Protein AF-A0AAD9RRC4-F1 (afdb_monomer_lite)

Radius of gyration: 33.3 Å; chains: 1; bounding box: 71×71×85 Å

Structure (mmCIF, N/CA/C/O backbone):
data_AF-A0AAD9RRC4-F1
#
_entry.id   AF-A0AAD9RRC4-F1
#
loop_
_atom_site.group_PDB
_atom_site.id
_atom_site.type_symbol
_atom_site.label_atom_id
_atom_site.label_alt_id
_atom_site.label_comp_id
_atom_site.label_asym_id
_atom_site.label_entity_id
_atom_site.label_seq_id
_atom_site.pdbx_PDB_ins_code
_atom_site.Cartn_x
_atom_site.Cartn_y
_atom_site.Cartn_z
_atom_site.occupancy
_atom_site.B_iso_or_equiv
_atom_site.auth_seq_id
_atom_site.auth_comp_id
_atom_site.auth_asym_id
_atom_site.auth_atom_id
_atom_site.pdbx_PDB_model_num
ATOM 1 N N . MET A 1 1 ? -37.197 -16.049 -17.674 1.00 40.62 1 MET A N 1
ATOM 2 C CA . MET A 1 1 ? -35.930 -15.305 -17.482 1.00 40.62 1 MET A CA 1
ATOM 3 C C . MET A 1 1 ? -34.822 -16.300 -17.154 1.00 40.62 1 MET A C 1
ATOM 5 O O . MET A 1 1 ? -34.835 -16.876 -16.074 1.00 40.62 1 MET A O 1
ATOM 9 N N . SER A 1 2 ? -33.940 -16.587 -18.115 1.00 45.25 2 SER A N 1
ATOM 10 C CA . SER A 1 2 ? -32.877 -17.597 -17.987 1.00 45.25 2 SER A CA 1
ATOM 11 C C . SER A 1 2 ? -31.682 -17.021 -17.221 1.00 45.25 2 SER A C 1
ATOM 13 O O . SER A 1 2 ? -31.135 -15.992 -17.615 1.00 45.25 2 SER A O 1
ATOM 15 N N . ARG A 1 3 ? -31.293 -17.648 -16.102 1.00 53.50 3 ARG A N 1
ATOM 16 C CA . ARG A 1 3 ? -30.132 -17.233 -15.299 1.00 53.50 3 ARG A CA 1
ATOM 17 C C . ARG A 1 3 ? -28.873 -17.871 -15.882 1.00 53.50 3 ARG A C 1
ATOM 19 O O . ARG A 1 3 ? -28.631 -19.059 -15.700 1.00 53.50 3 ARG A O 1
ATOM 26 N N . ASN A 1 4 ? -28.069 -17.072 -16.576 1.00 45.31 4 ASN A N 1
ATOM 27 C CA . ASN A 1 4 ? -26.779 -17.486 -17.119 1.00 45.31 4 ASN A CA 1
ATOM 28 C C . ASN A 1 4 ? -25.748 -17.582 -15.978 1.00 45.31 4 ASN A C 1
ATOM 30 O O . ASN A 1 4 ? -25.094 -16.601 -15.627 1.00 45.31 4 ASN A O 1
ATOM 34 N N . ARG A 1 5 ? -25.646 -18.753 -15.341 1.00 56.94 5 ARG A N 1
ATOM 35 C CA . ARG A 1 5 ? -24.684 -19.018 -14.263 1.00 56.94 5 ARG A CA 1
ATOM 36 C C . ARG A 1 5 ? -23.380 -19.527 -14.874 1.00 56.94 5 ARG A C 1
ATOM 38 O O . ARG A 1 5 ? -23.135 -20.728 -14.931 1.00 56.94 5 ARG A O 1
ATOM 45 N N . ARG A 1 6 ? -22.541 -18.612 -15.365 1.00 63.09 6 ARG A N 1
ATOM 46 C CA . ARG A 1 6 ? -21.170 -18.959 -15.762 1.00 63.09 6 ARG A CA 1
ATOM 47 C C . ARG A 1 6 ? -20.341 -19.173 -14.499 1.00 63.09 6 ARG A C 1
ATOM 49 O O . ARG A 1 6 ? -19.955 -18.221 -13.826 1.00 63.09 6 ARG A O 1
ATOM 56 N N . TYR A 1 7 ? -20.104 -20.431 -14.155 1.00 61.88 7 TYR A N 1
ATOM 57 C CA . TYR A 1 7 ? -19.181 -20.803 -13.091 1.00 61.88 7 TYR A CA 1
ATOM 58 C C . TYR A 1 7 ? -17.743 -20.545 -13.561 1.00 61.88 7 TYR A C 1
ATOM 60 O O . TYR A 1 7 ? -17.249 -21.208 -14.473 1.00 61.88 7 TYR A O 1
ATOM 68 N N . ASN A 1 8 ? -17.064 -19.572 -12.952 1.00 56.12 8 ASN A N 1
ATOM 69 C CA . ASN A 1 8 ? -15.640 -19.337 -13.178 1.00 56.12 8 ASN A CA 1
ATOM 70 C C . ASN A 1 8 ? -14.829 -20.437 -12.472 1.00 56.12 8 ASN A C 1
ATOM 72 O O . ASN A 1 8 ? -14.585 -20.348 -11.270 1.00 56.12 8 ASN A O 1
ATOM 76 N N . LYS A 1 9 ? -14.382 -21.457 -13.221 1.00 59.66 9 LYS A N 1
ATOM 77 C CA . LYS A 1 9 ? -13.533 -22.574 -12.738 1.00 59.66 9 LYS A CA 1
ATOM 78 C C . LYS A 1 9 ? -12.262 -22.134 -11.984 1.00 59.66 9 LYS A C 1
ATOM 80 O O . LYS A 1 9 ? -11.691 -22.929 -11.251 1.00 59.66 9 LYS A O 1
ATOM 85 N N . LYS A 1 10 ? -11.818 -20.878 -12.134 1.00 56.72 10 LYS A N 1
ATOM 86 C CA . LYS A 1 10 ? -10.646 -20.327 -11.430 1.00 56.72 10 LYS A CA 1
ATOM 87 C C . LYS A 1 10 ? -10.872 -20.066 -9.935 1.00 56.72 10 LYS A C 1
ATOM 89 O O . LYS A 1 10 ? -9.896 -20.028 -9.198 1.00 56.72 10 LYS A O 1
ATOM 94 N N . LEU A 1 11 ? -12.116 -19.910 -9.473 1.00 54.56 11 LEU A N 1
ATOM 95 C CA . LEU A 1 11 ? -12.390 -19.563 -8.068 1.00 54.56 11 LEU A CA 1
ATOM 96 C C . LEU A 1 11 ? -12.255 -20.752 -7.103 1.00 54.56 11 LEU A C 1
ATOM 98 O O . LEU A 1 11 ? -12.148 -20.550 -5.898 1.00 54.56 11 LEU A O 1
ATOM 102 N N . THR A 1 12 ? -12.209 -21.984 -7.611 1.00 54.22 12 THR A N 1
ATOM 103 C CA . THR A 1 12 ? -12.123 -23.195 -6.779 1.00 54.22 12 THR A CA 1
ATOM 104 C C . THR A 1 12 ? -10.715 -23.445 -6.225 1.00 54.22 12 THR A C 1
ATOM 106 O O . THR A 1 12 ? -10.567 -24.185 -5.264 1.00 54.22 12 THR A O 1
ATOM 109 N N . LYS A 1 13 ? -9.671 -22.806 -6.775 1.00 59.81 13 LYS A N 1
ATOM 110 C CA . LYS A 1 13 ? -8.285 -22.979 -6.296 1.00 59.81 13 LYS A CA 1
ATOM 111 C C . LYS A 1 13 ? -7.951 -22.202 -5.012 1.00 59.81 13 LYS A C 1
ATOM 113 O O . LYS A 1 13 ? -6.891 -22.420 -4.451 1.00 59.81 13 LYS A O 1
ATOM 118 N N . ILE A 1 14 ? -8.823 -21.305 -4.543 1.00 59.38 14 ILE A N 1
ATOM 119 C CA . ILE A 1 14 ? -8.508 -20.364 -3.445 1.00 59.38 14 ILE A CA 1
ATOM 120 C C . ILE A 1 14 ? -8.974 -20.900 -2.072 1.00 59.38 14 ILE A C 1
ATOM 122 O O . ILE A 1 14 ? -8.739 -20.281 -1.043 1.00 59.38 14 ILE A O 1
ATOM 126 N N . THR A 1 15 ? -9.647 -22.053 -2.020 1.00 57.28 15 THR A N 1
ATOM 127 C CA . THR A 1 15 ? -10.320 -22.527 -0.793 1.00 57.28 15 THR A CA 1
ATOM 128 C C . THR A 1 15 ? -9.481 -23.433 0.111 1.00 57.28 15 THR A C 1
ATOM 130 O O . THR A 1 15 ? -9.989 -23.845 1.146 1.00 57.28 15 THR A O 1
ATOM 133 N N . ASN A 1 16 ? -8.217 -23.712 -0.222 1.00 59.62 16 ASN A N 1
ATOM 134 C CA . ASN A 1 16 ? -7.339 -24.568 0.585 1.00 59.62 16 ASN A CA 1
ATOM 135 C C . ASN A 1 16 ? -5.932 -23.961 0.678 1.00 59.62 16 ASN A C 1
ATOM 137 O O . ASN A 1 16 ? -5.051 -24.296 -0.101 1.00 59.62 16 ASN A O 1
ATOM 141 N N . ILE A 1 17 ? -5.738 -23.025 1.611 1.00 63.34 17 ILE A N 1
ATOM 142 C CA . ILE A 1 17 ? -4.431 -22.390 1.882 1.00 63.34 17 ILE A CA 1
ATOM 143 C C . ILE A 1 17 ? -3.829 -22.867 3.215 1.00 63.34 17 ILE A C 1
ATOM 145 O O . ILE A 1 17 ? -2.987 -22.192 3.795 1.00 63.34 17 ILE A O 1
ATOM 149 N N . ASN A 1 18 ? -4.265 -24.026 3.714 1.00 63.09 18 ASN A N 1
ATOM 150 C CA . ASN A 1 18 ? -3.560 -24.743 4.773 1.00 63.09 18 ASN A CA 1
ATOM 151 C C . ASN A 1 18 ? -2.900 -25.979 4.165 1.00 63.09 18 ASN A C 1
ATOM 153 O O . ASN A 1 18 ? -3.376 -27.097 4.349 1.00 63.09 18 ASN A O 1
ATOM 157 N N . GLU A 1 19 ? -1.860 -25.749 3.377 1.00 61.06 19 GLU A N 1
ATOM 158 C CA . GLU A 1 19 ? -0.987 -26.803 2.883 1.00 61.06 19 GLU A CA 1
ATOM 159 C C . GLU A 1 19 ? 0.434 -26.340 3.182 1.00 61.06 19 GLU A C 1
ATOM 161 O O . GLU A 1 19 ? 0.884 -25.304 2.687 1.00 61.06 19 GLU A O 1
ATOM 166 N N . ASP A 1 20 ? 1.066 -27.054 4.109 1.00 60.00 20 ASP A N 1
ATOM 167 C CA . ASP A 1 20 ? 2.450 -26.881 4.514 1.00 60.00 20 ASP A CA 1
ATOM 168 C C . ASP A 1 20 ? 3.357 -26.743 3.286 1.00 60.00 20 ASP A C 1
ATOM 170 O O . ASP A 1 20 ? 3.237 -27.497 2.317 1.00 60.00 20 ASP A O 1
ATOM 174 N N . CYS A 1 21 ? 4.294 -25.793 3.329 1.00 58.12 21 CYS A N 1
ATOM 175 C CA . CYS A 1 21 ? 5.371 -25.698 2.349 1.00 58.12 21 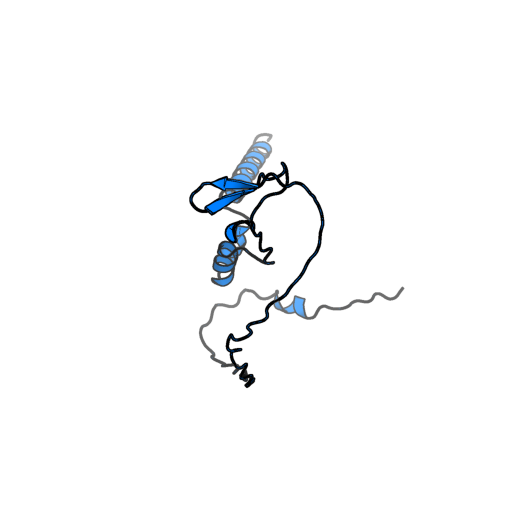CYS A CA 1
ATOM 176 C C . CYS A 1 21 ? 6.252 -26.953 2.449 1.00 58.12 21 CYS A C 1
ATOM 178 O O . CYS A 1 21 ? 7.238 -26.971 3.185 1.00 58.12 21 CYS A O 1
ATOM 180 N N . SER A 1 22 ? 5.882 -28.011 1.731 1.00 62.72 22 SER A N 1
ATOM 181 C CA . SER A 1 22 ? 6.700 -29.206 1.559 1.00 62.72 22 SER A CA 1
ATOM 182 C C . SER A 1 22 ? 7.608 -29.015 0.345 1.00 62.72 22 SER A C 1
ATOM 184 O O . SER A 1 22 ? 7.148 -28.768 -0.770 1.00 62.72 22 SER A O 1
ATOM 186 N N . GLU A 1 23 ? 8.915 -29.067 0.589 1.00 63.38 23 GLU A N 1
ATOM 187 C CA . GLU A 1 23 ? 9.952 -29.016 -0.436 1.00 63.38 23 GLU A CA 1
ATOM 188 C C . GLU A 1 23 ? 9.921 -30.276 -1.319 1.00 63.38 23 GLU A C 1
ATOM 190 O O . GLU A 1 23 ? 9.948 -31.396 -0.813 1.00 63.38 23 GLU A O 1
ATOM 195 N N . GLY A 1 24 ? 9.971 -30.080 -2.642 1.00 46.66 24 GLY A N 1
ATOM 196 C CA . GLY A 1 24 ? 10.501 -31.069 -3.586 1.00 46.66 24 GLY A CA 1
ATOM 197 C C . GLY A 1 24 ? 9.488 -31.811 -4.463 1.00 46.66 24 GLY A C 1
ATOM 198 O O . GLY A 1 24 ? 9.005 -32.878 -4.110 1.00 46.66 24 GLY A O 1
ATOM 199 N N . SER A 1 25 ? 9.302 -31.317 -5.688 1.00 47.00 25 SER A N 1
ATOM 200 C CA . SER A 1 25 ? 9.352 -32.150 -6.899 1.00 47.00 25 SER A CA 1
ATOM 201 C C . SER A 1 25 ? 9.610 -31.230 -8.087 1.00 47.00 25 SER A C 1
ATOM 203 O O . SER A 1 25 ? 8.769 -30.423 -8.475 1.00 47.00 25 SER A O 1
ATOM 205 N N . SER A 1 26 ? 10.837 -31.296 -8.588 1.00 62.28 26 SER A N 1
ATOM 206 C CA . SER A 1 26 ? 11.297 -30.665 -9.815 1.00 62.28 26 SER A CA 1
ATOM 207 C C . SER A 1 26 ? 10.586 -31.297 -11.008 1.00 62.28 26 SER A C 1
ATOM 209 O O . SER A 1 26 ? 10.822 -32.467 -11.311 1.00 62.28 26 SER A O 1
ATOM 211 N N . GLU A 1 27 ? 9.771 -30.521 -11.710 1.00 54.53 27 GLU A N 1
ATOM 212 C CA . GLU A 1 27 ? 9.352 -30.842 -13.071 1.00 54.53 27 GLU A CA 1
ATOM 213 C C . GLU A 1 27 ? 9.686 -29.626 -13.933 1.00 54.53 27 GLU A C 1
ATOM 215 O O . GLU A 1 27 ? 9.000 -28.607 -13.946 1.00 54.53 27 GLU A O 1
ATOM 220 N N . GLU A 1 28 ? 10.862 -29.726 -14.545 1.00 54.56 28 GLU A N 1
ATOM 221 C CA . GLU A 1 28 ? 11.442 -28.802 -15.507 1.00 54.56 28 GLU A CA 1
ATOM 222 C C . GLU A 1 28 ? 10.522 -28.740 -16.741 1.00 54.56 28 GLU A C 1
ATOM 224 O O . GLU A 1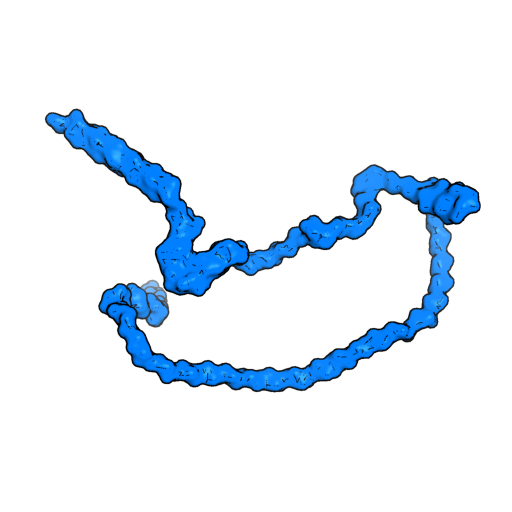 28 ? 10.625 -29.572 -17.644 1.00 54.56 28 GLU A O 1
ATOM 229 N N . GLU A 1 29 ? 9.603 -27.777 -16.809 1.00 51.00 29 GLU A N 1
ATOM 230 C CA . GLU A 1 29 ? 8.932 -27.475 -18.076 1.00 51.00 29 GLU A CA 1
ATOM 231 C C . GLU A 1 29 ? 9.913 -26.702 -18.967 1.00 51.00 29 GLU A C 1
ATOM 233 O O . GLU A 1 29 ? 10.094 -25.487 -18.854 1.00 51.00 29 GLU A O 1
ATOM 238 N N . GLN A 1 30 ? 10.602 -27.455 -19.829 1.00 45.34 30 GLN A N 1
ATOM 239 C CA . GLN A 1 30 ? 11.442 -26.936 -20.901 1.00 45.34 30 GLN A CA 1
ATOM 240 C C . GLN A 1 30 ? 10.607 -26.022 -21.801 1.00 45.34 30 GLN A C 1
ATOM 242 O O . GLN A 1 30 ? 9.683 -26.464 -22.482 1.00 45.34 30 GLN A O 1
ATOM 247 N N . TYR A 1 31 ? 10.946 -24.736 -21.822 1.00 52.50 31 TYR A N 1
ATOM 248 C CA . TYR A 1 31 ? 10.493 -23.835 -22.869 1.00 52.50 31 TYR A CA 1
ATOM 249 C C . TYR A 1 31 ? 11.307 -24.140 -24.133 1.00 52.50 31 TYR A C 1
ATOM 251 O O . TYR A 1 31 ? 12.530 -24.008 -24.137 1.00 52.50 31 TYR A O 1
ATOM 259 N N . GLU A 1 32 ? 10.640 -24.566 -25.208 1.00 49.84 32 GLU A N 1
ATOM 260 C CA . GLU A 1 32 ? 11.254 -24.615 -26.535 1.00 49.84 32 GLU A CA 1
ATOM 261 C C . GLU A 1 32 ? 11.639 -23.190 -26.949 1.00 49.84 32 GLU A C 1
ATOM 263 O O . GLU A 1 32 ? 10.798 -22.308 -27.146 1.00 49.84 32 GLU A O 1
ATOM 268 N N . LEU A 1 33 ? 12.947 -22.966 -27.027 1.00 52.09 33 LEU A N 1
ATOM 269 C CA . LEU A 1 33 ? 13.560 -21.762 -27.552 1.00 52.09 33 LEU A CA 1
ATOM 270 C C . LEU A 1 33 ? 13.355 -21.763 -29.070 1.00 52.09 33 LEU A C 1
ATOM 272 O O . LEU A 1 33 ? 14.075 -22.437 -29.799 1.00 52.09 33 LEU A O 1
ATOM 276 N N . GLY A 1 34 ? 12.343 -21.035 -29.540 1.00 44.31 34 GLY A N 1
ATOM 277 C CA . GLY A 1 34 ? 12.177 -20.765 -30.963 1.00 44.31 34 GLY A CA 1
ATOM 278 C C . GLY A 1 34 ? 13.371 -19.966 -31.479 1.00 44.31 34 GLY A C 1
ATOM 279 O O . GLY A 1 34 ? 13.524 -18.790 -31.143 1.00 44.31 34 GLY A O 1
ATOM 280 N N . GLU A 1 35 ? 14.215 -20.612 -32.278 1.00 51.03 35 GLU A N 1
ATOM 281 C CA . GLU A 1 35 ? 15.271 -19.965 -33.047 1.00 51.03 35 GLU A CA 1
ATOM 282 C C . GLU A 1 35 ? 14.621 -19.005 -34.050 1.00 51.03 35 GLU A C 1
ATOM 284 O O . GLU A 1 35 ? 13.857 -19.408 -34.926 1.00 51.03 35 GLU A O 1
ATOM 289 N N . SER A 1 36 ? 14.899 -17.712 -33.900 1.00 53.94 36 SER A N 1
ATOM 290 C CA . SER A 1 36 ? 14.715 -16.749 -34.982 1.00 53.94 36 SER A CA 1
ATOM 291 C C . SER A 1 36 ? 16.099 -16.283 -35.397 1.00 53.94 36 SER A C 1
ATOM 293 O O . SER A 1 36 ? 16.749 -15.488 -34.721 1.00 53.94 36 SER A O 1
ATOM 295 N N . GLU A 1 37 ? 16.571 -16.862 -36.494 1.00 54.31 37 GLU A N 1
ATOM 296 C CA . GLU A 1 37 ? 17.662 -16.310 -37.278 1.00 54.31 37 GLU A CA 1
ATOM 297 C C . GLU A 1 37 ? 17.124 -15.045 -37.951 1.00 54.31 37 GLU A C 1
ATOM 299 O O . GLU A 1 37 ? 16.406 -15.116 -38.945 1.00 54.31 37 GLU A O 1
ATOM 304 N N . ASP A 1 38 ? 17.426 -13.880 -37.386 1.00 48.50 38 ASP A N 1
ATOM 305 C CA . ASP A 1 38 ? 17.334 -12.630 -38.132 1.00 48.50 38 ASP A CA 1
ATOM 306 C C . ASP A 1 38 ? 18.680 -11.917 -38.037 1.00 48.50 38 ASP A C 1
ATOM 308 O O . ASP A 1 38 ? 18.973 -11.142 -37.123 1.00 48.50 38 ASP A O 1
ATOM 312 N N . SER A 1 39 ? 19.551 -12.278 -38.979 1.00 54.97 39 SER A N 1
ATOM 313 C CA . SER A 1 39 ? 20.751 -11.526 -39.317 1.00 54.97 39 SER A CA 1
ATOM 314 C C . SER A 1 39 ? 20.339 -10.166 -39.878 1.00 54.97 39 SER A C 1
ATOM 316 O O . SER A 1 39 ? 20.314 -9.969 -41.089 1.00 54.97 39 SER A O 1
ATOM 318 N N . SER A 1 40 ? 20.044 -9.201 -39.007 1.00 54.50 40 SER A N 1
ATOM 319 C CA . SER A 1 40 ? 19.928 -7.811 -39.439 1.00 54.50 40 SER A CA 1
ATOM 320 C C . SER A 1 40 ? 21.328 -7.198 -39.517 1.00 54.50 40 SER A C 1
ATOM 322 O O . SER A 1 40 ? 21.910 -6.749 -38.526 1.00 54.50 40 SER A O 1
ATOM 324 N N . GLU A 1 41 ? 21.865 -7.261 -40.725 1.00 51.66 41 GLU A N 1
ATOM 325 C CA . GLU A 1 41 ? 23.043 -6.572 -41.230 1.00 51.66 41 GLU A CA 1
ATOM 326 C C . GLU A 1 41 ? 23.024 -5.083 -40.835 1.00 51.66 41 GLU A C 1
ATOM 328 O O . GLU A 1 41 ? 22.030 -4.372 -40.991 1.00 51.66 41 GLU A O 1
ATOM 333 N N . TYR A 1 42 ? 24.128 -4.616 -40.259 1.00 59.88 42 TYR A N 1
ATOM 334 C CA . TYR A 1 42 ? 24.354 -3.218 -39.894 1.00 59.88 42 TYR A CA 1
ATOM 335 C C . TYR A 1 42 ? 24.403 -2.376 -41.177 1.00 59.88 42 TYR A C 1
ATOM 337 O O . TYR A 1 42 ? 25.251 -2.661 -42.022 1.00 59.88 42 TYR A O 1
ATOM 345 N N . PRO A 1 43 ? 23.581 -1.323 -41.350 1.00 53.50 43 PRO A N 1
ATOM 346 C CA . PRO A 1 43 ? 23.776 -0.432 -42.478 1.00 53.50 43 PRO A CA 1
ATOM 347 C C . PRO A 1 43 ? 24.986 0.464 -42.208 1.00 53.50 43 PRO A C 1
ATOM 349 O O . PRO A 1 43 ? 24.982 1.358 -41.357 1.00 53.50 43 PRO A O 1
ATOM 352 N N . GLU A 1 44 ? 26.034 0.153 -42.959 1.00 46.88 44 GLU A N 1
ATOM 353 C CA . GLU A 1 44 ? 27.209 0.956 -43.240 1.00 46.88 44 GLU A CA 1
ATOM 354 C C . GLU A 1 44 ? 26.810 2.376 -43.667 1.00 46.88 44 GLU A C 1
ATOM 356 O O . GLU A 1 44 ? 25.985 2.598 -44.553 1.00 46.88 44 GLU A O 1
ATOM 361 N N . SER A 1 45 ? 27.388 3.367 -42.997 1.00 48.94 45 SER A N 1
ATOM 362 C CA . SER A 1 45 ? 27.143 4.778 -43.255 1.00 48.94 45 SER A CA 1
ATOM 363 C C . SER A 1 45 ? 27.949 5.254 -44.458 1.00 48.94 45 SER A C 1
ATOM 365 O O . SER A 1 45 ? 29.116 5.601 -44.290 1.00 48.94 45 SER A O 1
ATOM 367 N N . THR A 1 46 ? 27.329 5.353 -45.633 1.00 45.69 46 THR A N 1
ATOM 368 C CA . THR A 1 46 ? 27.792 6.255 -46.698 1.00 45.69 46 THR A CA 1
ATOM 369 C C . THR A 1 46 ? 26.614 6.751 -47.536 1.00 45.69 46 THR A C 1
ATOM 371 O O . THR A 1 46 ? 26.048 6.007 -48.322 1.00 45.69 46 THR A O 1
ATOM 374 N N . GLU A 1 47 ? 26.263 8.031 -47.410 1.00 38.47 47 GLU A N 1
ATOM 375 C CA . GLU A 1 47 ? 25.6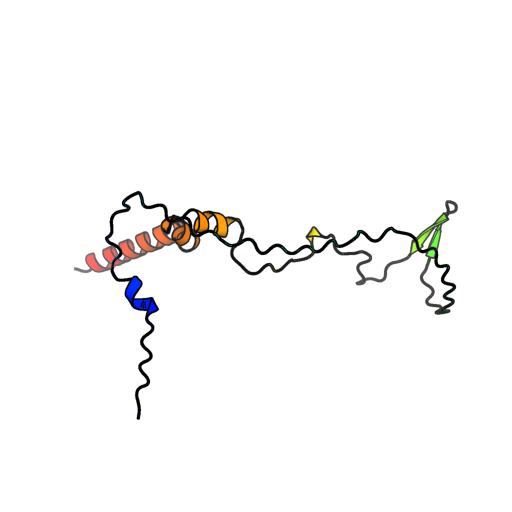28 8.744 -48.521 1.00 38.47 47 GLU A CA 1
ATOM 376 C C . GLU A 1 47 ? 25.969 10.234 -48.442 1.00 38.47 47 GLU A C 1
ATOM 378 O O . GLU A 1 47 ? 25.444 11.004 -47.638 1.00 38.47 47 GLU A O 1
ATOM 383 N N . THR A 1 48 ? 26.931 10.620 -49.272 1.00 52.84 48 THR A N 1
ATOM 384 C CA . THR A 1 48 ? 27.175 11.997 -49.684 1.00 52.84 48 THR A CA 1
ATOM 385 C C . THR A 1 48 ? 26.040 12.415 -50.614 1.00 52.84 48 THR A C 1
ATOM 387 O O . THR A 1 48 ? 25.980 11.949 -51.749 1.00 52.84 48 THR A O 1
ATOM 390 N N . GLY A 1 49 ? 25.156 13.286 -50.137 1.00 39.06 49 GLY A N 1
ATOM 391 C CA . GLY A 1 49 ? 24.097 13.899 -50.934 1.00 39.06 49 GLY A CA 1
ATOM 392 C C . GLY A 1 49 ? 24.094 15.404 -50.714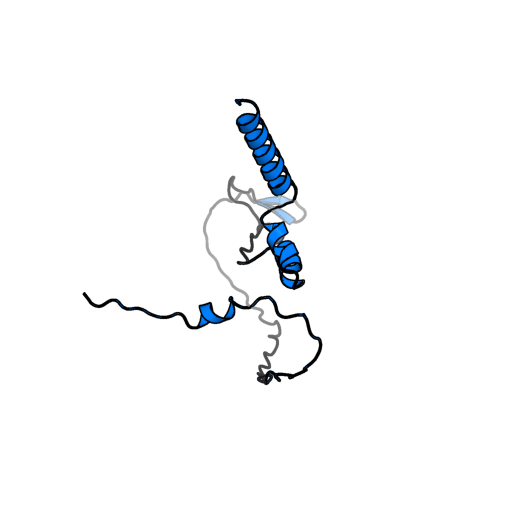 1.00 39.06 49 GLY A C 1
ATOM 393 O O . GLY A 1 49 ? 23.609 15.888 -49.694 1.00 39.06 49 GLY A O 1
ATOM 394 N N . GLU A 1 50 ? 24.676 16.139 -51.656 1.00 50.97 50 GLU A N 1
ATOM 395 C CA . GLU A 1 50 ? 24.508 17.584 -51.775 1.00 50.97 50 GLU A CA 1
ATOM 396 C C . GLU A 1 50 ? 23.026 17.867 -52.050 1.00 50.97 50 GLU A C 1
ATOM 398 O O . GLU A 1 50 ? 22.478 17.405 -53.049 1.00 50.97 50 GLU A O 1
ATOM 403 N N . MET A 1 51 ? 22.357 18.598 -51.156 1.00 44.06 51 MET A N 1
ATOM 404 C CA . MET A 1 51 ? 20.987 19.056 -51.381 1.00 44.06 51 MET A CA 1
ATOM 405 C C . MET A 1 51 ? 20.969 20.582 -51.409 1.00 44.06 51 MET A C 1
ATOM 407 O O . MET A 1 51 ? 20.828 21.252 -50.386 1.00 44.06 51 MET A O 1
ATOM 411 N N . GLU A 1 52 ? 21.136 21.112 -52.620 1.00 53.62 52 GLU A N 1
ATOM 412 C CA . GLU A 1 52 ? 20.698 22.448 -53.017 1.00 53.62 52 GLU A CA 1
ATOM 413 C C . GLU A 1 52 ? 19.190 22.556 -52.747 1.00 53.62 52 GLU A C 1
ATOM 415 O O . GLU A 1 52 ? 18.359 21.961 -53.432 1.00 53.62 52 GLU A O 1
ATOM 420 N N . GLY A 1 53 ? 18.846 23.288 -51.693 1.00 36.56 53 GLY A N 1
ATOM 421 C CA . GLY A 1 53 ? 17.479 23.600 -51.304 1.00 36.56 53 GLY A CA 1
ATOM 422 C C . GLY A 1 53 ? 17.363 25.095 -51.072 1.00 36.56 53 GLY A C 1
ATOM 423 O O . GLY A 1 53 ? 17.341 25.549 -49.931 1.00 36.56 53 GLY A O 1
ATOM 424 N N . SER A 1 54 ? 17.333 25.856 -52.166 1.00 60.50 54 SER A N 1
ATOM 425 C CA . SER A 1 54 ? 16.890 27.247 -52.154 1.00 60.50 54 SER A CA 1
ATOM 426 C C . SER A 1 54 ? 15.423 27.278 -51.732 1.00 60.50 54 SER A C 1
ATOM 428 O O . SER A 1 54 ? 14.549 26.776 -52.437 1.00 60.50 54 SER A O 1
ATOM 430 N N . SER A 1 55 ? 15.162 27.830 -50.552 1.00 48.28 55 SER A N 1
ATOM 431 C CA . SER A 1 55 ? 13.825 28.220 -50.130 1.00 48.28 55 SER A CA 1
ATOM 432 C C . SER A 1 55 ? 13.951 29.586 -49.479 1.00 48.28 55 SER A C 1
ATOM 434 O O . SER A 1 55 ? 14.287 29.720 -48.304 1.00 48.28 55 SER A O 1
ATOM 436 N N . ASP A 1 56 ? 13.756 30.592 -50.320 1.00 44.72 56 ASP A N 1
ATOM 437 C CA . ASP A 1 56 ? 13.703 31.999 -49.973 1.00 44.72 56 ASP A CA 1
ATOM 438 C C . ASP A 1 56 ? 12.447 32.253 -49.130 1.00 44.72 56 ASP A C 1
ATOM 440 O O . ASP A 1 56 ? 11.321 32.307 -49.627 1.00 44.72 56 ASP A O 1
ATOM 444 N N . SER A 1 57 ? 12.628 32.300 -47.814 1.00 55.09 57 SER A N 1
ATOM 445 C CA . SER A 1 57 ? 11.642 32.853 -46.897 1.00 55.09 57 SER A CA 1
ATOM 446 C C . SER A 1 57 ? 12.371 33.849 -46.014 1.00 55.09 57 SER A C 1
ATOM 448 O O . SER A 1 57 ? 13.028 33.468 -45.042 1.00 55.09 57 SER A O 1
ATOM 450 N N . GLU A 1 58 ? 12.275 35.116 -46.401 1.00 49.62 58 GLU A N 1
ATOM 451 C CA . GLU A 1 58 ? 12.757 36.286 -45.675 1.00 49.62 58 GLU A CA 1
ATOM 452 C C . GLU A 1 58 ? 11.984 36.457 -44.349 1.00 49.62 58 GLU A C 1
ATOM 454 O O . GLU A 1 58 ? 11.212 37.392 -44.159 1.00 49.62 58 GLU A O 1
ATOM 459 N N . GLU A 1 59 ? 12.159 35.540 -43.395 1.00 53.78 59 GLU A N 1
ATOM 460 C CA . GLU A 1 59 ? 12.036 35.913 -41.988 1.00 53.78 59 GLU A CA 1
ATOM 461 C C . GLU A 1 59 ? 13.420 36.377 -41.551 1.00 53.78 59 GLU A C 1
ATOM 463 O O . GLU A 1 59 ? 14.328 35.560 -41.380 1.00 53.78 59 GLU A O 1
ATOM 468 N N . GLU A 1 60 ? 13.582 37.695 -41.395 1.00 54.34 60 GLU A N 1
ATOM 469 C CA . GLU A 1 60 ? 14.773 38.328 -40.824 1.00 54.34 60 GLU A CA 1
ATOM 470 C C . GLU A 1 60 ? 14.981 37.861 -39.377 1.00 54.34 60 GLU A C 1
ATOM 472 O O . GLU A 1 60 ? 14.692 38.533 -38.383 1.00 54.34 60 GLU A O 1
ATOM 477 N N . ASN A 1 61 ? 15.487 36.646 -39.245 1.00 60.03 61 ASN A N 1
ATOM 478 C CA . ASN A 1 61 ? 15.996 36.128 -38.006 1.00 60.03 61 ASN A CA 1
ATOM 479 C C . ASN A 1 61 ? 17.299 36.889 -37.760 1.00 60.03 61 ASN A C 1
ATOM 481 O O . ASN A 1 61 ? 18.247 36.750 -38.527 1.00 60.03 61 ASN A O 1
ATOM 485 N N . PHE A 1 62 ? 17.338 37.744 -36.735 1.00 62.88 62 PHE A N 1
ATOM 486 C CA . PHE A 1 62 ? 18.535 38.508 -36.382 1.00 62.88 62 PHE A CA 1
ATOM 487 C C . PHE A 1 62 ? 19.677 37.539 -36.035 1.00 62.88 62 PHE A C 1
ATOM 489 O O . PHE A 1 62 ? 19.797 37.076 -34.895 1.00 62.88 62 PHE A O 1
ATOM 496 N N . VAL A 1 63 ? 20.496 37.209 -37.037 1.00 71.50 63 VAL A N 1
ATOM 497 C CA . VAL A 1 63 ? 21.701 36.397 -36.895 1.00 71.50 63 VAL A CA 1
ATOM 498 C C . VAL A 1 63 ? 22.867 37.339 -36.644 1.00 71.50 63 VAL A C 1
ATOM 500 O O . VAL A 1 63 ? 23.370 37.990 -37.555 1.00 71.50 63 VAL A O 1
ATOM 503 N N . ASN A 1 64 ? 23.321 37.402 -35.398 1.00 76.44 64 ASN A N 1
ATOM 504 C CA . ASN A 1 64 ? 24.517 38.157 -35.048 1.00 76.44 64 ASN A CA 1
ATOM 505 C C . ASN A 1 64 ? 25.744 37.263 -35.223 1.00 76.44 64 ASN A C 1
ATOM 507 O O . ASN A 1 64 ? 25.853 36.224 -34.572 1.00 76.44 64 ASN A O 1
ATOM 511 N N . MET A 1 65 ? 26.673 37.666 -36.088 1.00 83.31 65 MET A N 1
ATOM 512 C CA . MET A 1 65 ? 27.906 36.926 -36.356 1.00 83.31 65 MET A CA 1
ATOM 513 C C . MET A 1 65 ? 29.098 37.641 -35.720 1.00 83.31 65 MET A C 1
ATOM 515 O O . MET A 1 65 ? 29.298 38.837 -35.933 1.00 83.31 65 MET A O 1
ATOM 519 N N . ARG A 1 66 ? 29.890 36.924 -34.919 1.00 79.50 66 ARG A N 1
ATOM 520 C CA . ARG A 1 66 ? 31.183 37.427 -34.442 1.00 79.50 66 ARG A CA 1
ATOM 521 C C . ARG A 1 66 ? 32.251 37.304 -35.539 1.00 79.50 66 ARG A C 1
ATOM 523 O O . ARG A 1 66 ? 32.118 36.458 -36.420 1.00 79.50 66 ARG A O 1
ATOM 530 N N . PRO A 1 67 ? 33.349 38.079 -35.458 1.00 78.88 67 PRO A N 1
ATOM 531 C CA . PRO A 1 67 ? 34.477 37.975 -36.391 1.00 78.88 67 PRO A CA 1
ATOM 532 C C . PRO A 1 67 ? 35.145 36.591 -36.446 1.00 78.88 67 PRO A C 1
ATOM 534 O O . PRO A 1 67 ? 35.818 36.276 -37.418 1.00 78.88 67 PRO A O 1
ATOM 537 N N . ASP A 1 68 ? 34.957 35.765 -35.415 1.00 86.62 68 ASP A N 1
ATOM 538 C CA . ASP A 1 68 ? 35.419 34.373 -35.344 1.00 86.62 68 ASP A CA 1
ATOM 539 C C . ASP A 1 68 ? 34.496 33.377 -36.083 1.00 86.62 68 ASP A C 1
ATOM 541 O O . ASP A 1 68 ? 34.741 32.173 -36.060 1.00 86.62 68 ASP A O 1
ATOM 545 N N . GLY A 1 69 ? 33.430 33.866 -36.729 1.00 85.62 69 GLY A N 1
ATOM 546 C CA . GLY A 1 69 ? 32.446 33.059 -37.453 1.00 85.62 69 GLY A CA 1
ATOM 547 C C . GLY A 1 69 ? 31.308 32.515 -36.584 1.00 85.62 69 GLY A C 1
ATOM 548 O O . GLY A 1 69 ? 30.389 31.880 -37.106 1.00 85.62 69 GLY A O 1
ATOM 549 N N . THR A 1 70 ? 31.308 32.774 -35.273 1.00 81.00 70 THR A N 1
ATOM 550 C CA . THR A 1 70 ? 30.240 32.298 -34.383 1.00 81.00 70 THR A CA 1
ATOM 551 C C . THR A 1 70 ? 28.934 33.037 -34.669 1.00 81.00 70 THR A C 1
ATOM 553 O O . THR A 1 70 ? 28.872 34.262 -34.542 1.00 81.00 70 THR A O 1
ATOM 556 N N . ARG A 1 71 ? 27.872 32.295 -35.011 1.00 86.56 71 ARG A N 1
ATOM 557 C CA . ARG A 1 71 ? 26.524 32.829 -35.275 1.00 86.56 71 ARG A CA 1
ATOM 558 C C . ARG A 1 71 ? 25.607 32.658 -34.065 1.00 86.56 71 ARG A C 1
ATOM 560 O O . ARG A 1 71 ? 25.442 31.548 -33.567 1.00 86.56 71 ARG A O 1
ATOM 567 N N . TRP A 1 72 ? 24.961 33.740 -33.647 1.00 79.69 72 TRP A N 1
ATOM 568 C CA . TRP A 1 72 ? 23.936 33.759 -32.607 1.00 79.69 72 TRP A CA 1
ATOM 569 C C . TRP A 1 72 ? 22.589 34.096 -33.220 1.00 79.69 72 TRP A C 1
ATOM 571 O O . TRP A 1 72 ? 22.446 35.121 -33.879 1.00 79.69 72 TRP A O 1
ATOM 581 N N . VAL A 1 73 ? 21.603 33.243 -32.968 1.00 81.88 73 VAL A N 1
ATOM 582 C CA . VAL A 1 73 ? 20.232 33.427 -33.441 1.00 81.88 73 VAL A CA 1
ATOM 583 C C . VAL A 1 73 ? 19.358 33.785 -32.249 1.00 81.88 73 VAL A C 1
ATOM 585 O O . VAL A 1 73 ? 19.376 33.089 -31.230 1.00 81.88 73 VAL A O 1
ATOM 588 N N . LYS A 1 74 ? 18.595 34.875 -32.353 1.00 74.06 74 LYS A N 1
ATOM 589 C CA . LYS A 1 74 ? 17.683 35.282 -31.283 1.00 74.06 74 LYS A CA 1
ATOM 590 C C . LYS A 1 74 ? 16.492 34.324 -31.222 1.00 74.06 74 LYS A C 1
ATOM 592 O O . LYS A 1 74 ? 15.726 34.201 -32.170 1.00 74.06 74 LYS A O 1
ATOM 597 N N . LEU A 1 75 ? 16.318 33.662 -30.084 1.00 71.50 75 LEU A N 1
ATOM 598 C CA . LEU A 1 75 ? 15.183 32.771 -29.865 1.00 71.50 75 LEU A CA 1
ATOM 599 C C . LEU A 1 75 ? 13.917 33.576 -29.560 1.00 71.50 75 LEU A C 1
ATOM 601 O O . LEU A 1 75 ? 13.946 34.512 -28.760 1.00 71.50 75 LEU A O 1
ATOM 605 N N . GLN A 1 76 ? 12.801 33.195 -30.181 1.00 72.31 76 GLN A N 1
ATOM 606 C CA . GLN A 1 76 ? 11.484 33.759 -29.879 1.00 72.31 76 GLN A CA 1
ATOM 607 C C . GLN A 1 76 ? 10.980 33.227 -28.530 1.00 72.31 76 GLN A C 1
ATOM 609 O O . GLN A 1 76 ? 11.079 32.029 -28.249 1.00 72.31 76 GLN A O 1
ATOM 614 N N . ALA A 1 77 ? 10.430 34.109 -27.692 1.00 56.66 77 ALA A N 1
ATOM 615 C CA . ALA A 1 77 ? 9.916 33.742 -26.374 1.00 56.66 77 ALA A CA 1
ATOM 616 C C . ALA A 1 77 ? 8.801 32.685 -26.501 1.00 56.66 77 ALA A C 1
ATOM 618 O O . ALA A 1 77 ? 7.844 32.870 -27.247 1.00 56.66 77 ALA A O 1
ATOM 619 N N . GLY A 1 78 ? 8.944 31.562 -25.790 1.00 66.62 78 GLY A N 1
ATOM 620 C CA . GLY A 1 78 ? 7.995 30.439 -25.822 1.00 66.62 78 GLY A CA 1
ATOM 621 C C . GLY A 1 78 ? 8.350 29.307 -26.794 1.00 66.62 78 GLY A C 1
ATOM 622 O O . GLY A 1 78 ? 7.773 28.228 -26.686 1.00 66.62 78 GLY A O 1
ATOM 623 N N . LYS A 1 79 ? 9.337 29.485 -27.683 1.00 63.09 79 LYS A N 1
ATOM 624 C CA . LYS A 1 79 ? 9.942 28.371 -28.430 1.00 63.09 79 LYS A CA 1
ATOM 625 C C . LYS A 1 79 ? 11.172 27.890 -27.660 1.00 63.09 79 LYS A C 1
ATOM 627 O O . LYS A 1 79 ? 12.195 28.570 -27.631 1.00 63.09 79 LYS A O 1
ATOM 632 N N . SER A 1 80 ? 11.087 26.731 -27.007 1.00 63.56 80 SER A N 1
ATOM 633 C CA . SER A 1 80 ? 12.270 26.097 -26.418 1.00 63.56 80 SER A CA 1
ATOM 634 C C . SER A 1 80 ? 13.221 25.692 -27.546 1.00 63.56 80 SER A C 1
ATOM 636 O O . SER A 1 80 ? 12.914 24.785 -28.319 1.00 63.56 80 SER A O 1
ATOM 638 N N . ALA A 1 81 ? 14.367 26.358 -27.672 1.00 64.81 81 ALA A N 1
ATOM 639 C CA . ALA A 1 81 ? 15.398 25.896 -28.589 1.00 64.81 81 ALA A CA 1
ATOM 640 C C . ALA A 1 81 ? 16.163 24.750 -27.934 1.00 64.81 81 ALA A C 1
ATOM 642 O O . ALA A 1 81 ? 16.931 24.953 -26.996 1.00 64.81 81 ALA A O 1
ATOM 643 N N . GLY A 1 82 ? 15.912 23.540 -28.421 1.00 71.56 82 GLY A N 1
ATOM 644 C CA . GLY A 1 82 ? 16.601 22.328 -27.998 1.00 71.56 82 GLY A CA 1
ATOM 645 C C . GLY A 1 82 ? 15.664 21.129 -27.925 1.00 71.56 82 GLY A C 1
ATOM 646 O O . GLY A 1 82 ? 14.456 21.273 -27.740 1.00 71.56 82 GLY A O 1
ATOM 647 N N . ARG A 1 83 ? 16.230 19.923 -28.048 1.00 72.81 83 ARG A N 1
ATOM 648 C CA . ARG A 1 83 ? 15.529 18.718 -27.591 1.00 72.81 83 ARG A CA 1
ATOM 649 C C . ARG A 1 83 ? 15.405 18.820 -26.069 1.00 72.81 83 ARG A C 1
ATOM 651 O O . ARG A 1 83 ? 16.408 19.165 -25.436 1.00 72.81 83 ARG A O 1
ATOM 658 N N . PRO A 1 84 ? 14.240 18.517 -25.467 1.00 71.38 84 PRO A N 1
ATOM 659 C CA . PRO A 1 84 ? 14.202 18.331 -24.028 1.00 71.38 84 PRO A CA 1
ATOM 660 C C . PRO A 1 84 ? 15.264 17.279 -23.685 1.00 71.38 84 PRO A C 1
ATOM 662 O O . PRO A 1 84 ? 15.405 16.293 -24.423 1.00 71.38 84 PRO A O 1
ATOM 665 N N . PRO A 1 85 ? 16.058 17.492 -22.626 1.00 74.06 85 PRO A N 1
ATOM 666 C CA . PRO A 1 85 ? 16.999 16.488 -22.174 1.00 74.06 85 PRO A CA 1
ATOM 667 C C . PRO A 1 85 ? 16.306 15.126 -22.094 1.00 74.06 85 PRO A C 1
ATOM 669 O O . PRO A 1 85 ? 15.161 15.049 -21.658 1.00 74.06 85 PRO A O 1
ATOM 672 N N . VAL A 1 86 ? 16.976 14.045 -22.504 1.00 67.75 86 VAL A N 1
ATOM 673 C CA . VAL A 1 86 ? 16.373 12.693 -22.540 1.00 67.75 86 VAL A CA 1
ATOM 674 C C . VAL A 1 86 ? 15.750 12.307 -21.189 1.00 67.75 86 VAL A C 1
ATOM 676 O O . VAL A 1 86 ? 14.752 11.595 -21.150 1.00 67.75 86 VAL A O 1
ATOM 679 N N . HIS A 1 87 ? 16.295 12.830 -20.086 1.00 69.62 87 HIS A N 1
ATOM 680 C CA . HIS A 1 87 ? 15.782 12.629 -18.730 1.00 69.62 87 HIS A CA 1
ATOM 681 C C . HIS A 1 87 ? 14.461 13.363 -18.419 1.00 69.62 87 HIS A C 1
ATOM 683 O O . HIS A 1 87 ? 13.839 13.064 -17.407 1.00 69.62 87 HIS A O 1
ATOM 689 N N . MET A 1 88 ? 14.031 14.313 -19.254 1.00 65.56 88 MET A N 1
ATOM 690 C CA . MET A 1 88 ? 12.742 15.013 -19.155 1.00 65.56 88 MET A CA 1
ATOM 691 C C . MET A 1 88 ? 11.646 14.363 -20.010 1.00 65.56 88 MET A C 1
ATOM 693 O O . MET A 1 88 ? 10.494 14.788 -19.960 1.00 65.56 88 MET A O 1
ATOM 697 N N . ILE A 1 89 ? 11.980 13.335 -20.797 1.00 74.12 89 ILE A N 1
ATOM 698 C CA . ILE A 1 89 ? 10.989 12.559 -21.540 1.00 74.12 89 ILE A CA 1
ATOM 699 C C . ILE A 1 89 ? 10.349 11.587 -20.552 1.00 74.12 89 ILE A C 1
ATOM 701 O O . ILE A 1 89 ? 10.948 10.574 -20.184 1.00 74.12 89 ILE A O 1
ATOM 705 N N . PHE A 1 90 ? 9.135 11.908 -20.108 1.00 72.19 90 PHE A N 1
ATOM 706 C CA . PHE A 1 90 ? 8.327 11.006 -19.301 1.00 72.19 90 PHE A CA 1
ATOM 707 C C . PHE A 1 90 ? 8.001 9.763 -20.136 1.00 72.19 90 PHE A C 1
ATOM 709 O O . PHE A 1 90 ? 7.203 9.805 -21.071 1.00 72.19 90 PHE A O 1
ATOM 716 N N . LYS A 1 91 ? 8.693 8.662 -19.846 1.00 71.69 91 LYS A N 1
ATOM 717 C CA . LYS A 1 91 ? 8.393 7.352 -20.416 1.00 71.69 91 LYS A CA 1
ATOM 718 C C . LYS A 1 91 ? 7.330 6.734 -19.522 1.00 71.69 91 LYS A C 1
ATOM 720 O O . LYS A 1 91 ? 7.675 6.135 -18.506 1.00 71.69 91 LYS A O 1
ATOM 725 N N . ASP A 1 92 ? 6.062 6.922 -19.870 1.00 72.50 92 ASP A N 1
ATOM 726 C CA . ASP A 1 92 ? 4.961 6.192 -19.242 1.00 72.50 92 ASP A CA 1
ATOM 727 C C . ASP A 1 92 ? 5.138 4.699 -19.535 1.00 72.50 92 ASP A C 1
ATOM 729 O O . ASP A 1 92 ? 4.729 4.184 -20.575 1.00 72.50 92 ASP A O 1
ATOM 733 N N . ILE A 1 93 ? 5.833 4.005 -18.637 1.00 79.75 93 ILE A N 1
ATOM 734 C CA . ILE A 1 93 ? 5.952 2.555 -18.674 1.00 79.75 93 ILE A CA 1
ATOM 735 C C . ILE A 1 93 ? 4.835 2.029 -17.775 1.00 79.75 93 ILE A C 1
ATOM 737 O O . ILE A 1 93 ? 4.892 2.246 -16.561 1.00 79.75 93 ILE A O 1
ATOM 741 N N . PRO A 1 94 ? 3.815 1.355 -18.330 1.00 85.31 94 PRO A N 1
ATOM 742 C CA . PRO A 1 94 ? 2.745 0.806 -17.518 1.00 85.31 94 PRO A CA 1
ATOM 743 C C . PRO A 1 94 ? 3.304 -0.258 -16.570 1.00 85.31 94 PRO A C 1
ATOM 745 O O . PRO A 1 94 ? 4.106 -1.106 -16.965 1.00 85.31 94 PRO A O 1
ATOM 748 N N . GLY A 1 95 ? 2.848 -0.239 -15.318 1.00 89.31 95 GLY A N 1
ATOM 749 C CA . GLY A 1 95 ? 3.152 -1.276 -14.338 1.00 89.31 95 GLY A CA 1
ATOM 750 C C . GLY A 1 95 ? 3.663 -0.751 -12.996 1.00 89.31 95 GLY A C 1
ATOM 751 O O . GLY A 1 95 ? 3.758 0.458 -12.776 1.00 89.31 95 GLY A O 1
ATOM 752 N N . PRO A 1 96 ? 3.965 -1.671 -12.064 1.00 88.56 96 PRO A N 1
ATOM 753 C CA . PRO A 1 96 ? 4.507 -1.311 -10.766 1.00 88.56 96 PRO A CA 1
ATOM 754 C C . PRO A 1 96 ? 5.897 -0.693 -10.917 1.00 88.56 96 PRO A C 1
ATOM 756 O O . PRO A 1 96 ? 6.700 -1.101 -11.760 1.00 88.56 96 PRO A O 1
ATOM 759 N N . THR A 1 97 ? 6.211 0.252 -10.034 1.00 90.56 97 THR A N 1
ATOM 760 C CA . THR A 1 97 ? 7.564 0.804 -9.928 1.00 90.56 97 THR A CA 1
ATOM 761 C C . THR A 1 97 ? 8.578 -0.307 -9.647 1.00 90.56 97 THR A C 1
ATOM 763 O O . THR A 1 97 ? 8.236 -1.362 -9.107 1.00 90.56 97 THR A O 1
ATOM 766 N N . GLY A 1 98 ? 9.858 -0.071 -9.949 1.00 90.25 98 GLY A N 1
ATOM 767 C CA . GLY A 1 98 ? 10.915 -1.043 -9.645 1.00 90.25 98 GLY A CA 1
ATOM 768 C C . GLY A 1 98 ? 10.946 -1.459 -8.167 1.00 90.25 98 GLY A C 1
ATOM 769 O O . GLY A 1 98 ? 11.221 -2.615 -7.862 1.00 90.25 98 GLY A O 1
ATOM 770 N N . TYR A 1 99 ? 10.598 -0.546 -7.254 1.00 90.19 99 TYR A N 1
ATOM 771 C CA . TYR A 1 99 ? 10.467 -0.837 -5.825 1.00 90.19 99 TYR A CA 1
ATOM 772 C C . TYR A 1 99 ? 9.302 -1.791 -5.527 1.00 90.19 99 TYR A C 1
ATOM 774 O O . TYR A 1 99 ? 9.505 -2.819 -4.881 1.00 90.19 99 TYR A O 1
ATOM 782 N N . ALA A 1 100 ? 8.104 -1.494 -6.040 1.00 90.06 100 ALA A N 1
ATOM 783 C CA . ALA A 1 100 ? 6.940 -2.355 -5.853 1.00 90.06 100 ALA A CA 1
ATOM 784 C C . ALA A 1 100 ? 7.166 -3.738 -6.485 1.00 90.06 100 ALA A C 1
ATOM 786 O O . ALA A 1 100 ? 6.909 -4.762 -5.859 1.00 90.06 100 ALA A O 1
ATOM 787 N N . LYS A 1 101 ? 7.752 -3.779 -7.687 1.00 90.38 101 LYS A N 1
ATOM 788 C CA . LYS A 1 101 ? 8.081 -5.022 -8.388 1.00 90.38 101 LYS A CA 1
ATOM 789 C C . LYS A 1 101 ? 9.011 -5.921 -7.568 1.00 90.38 101 LYS A C 1
ATOM 791 O O . LYS A 1 101 ? 8.717 -7.101 -7.438 1.00 90.38 101 LYS A O 1
ATOM 796 N N . ARG A 1 102 ? 10.088 -5.387 -6.975 1.00 89.56 102 ARG A N 1
ATOM 797 C CA . ARG A 1 102 ? 11.017 -6.171 -6.130 1.00 89.56 102 ARG A CA 1
ATOM 798 C C . ARG A 1 102 ? 10.327 -6.793 -4.914 1.00 89.56 102 ARG A C 1
ATOM 800 O O . ARG A 1 102 ? 10.595 -7.943 -4.596 1.00 89.56 102 ARG A O 1
ATOM 807 N N . ASN A 1 103 ? 9.438 -6.043 -4.264 1.00 87.12 103 ASN A N 1
ATOM 808 C CA . ASN A 1 103 ? 8.721 -6.501 -3.071 1.00 87.12 103 ASN A CA 1
ATOM 809 C C . ASN A 1 103 ? 7.580 -7.480 -3.391 1.00 87.12 103 ASN A C 1
ATOM 811 O O . ASN A 1 103 ? 7.255 -8.313 -2.559 1.00 87.12 103 ASN A O 1
ATOM 815 N N . ILE A 1 104 ? 6.996 -7.419 -4.592 1.00 88.12 104 ILE A N 1
ATOM 816 C CA . ILE A 1 104 ? 6.015 -8.410 -5.067 1.00 88.12 104 ILE A CA 1
ATOM 817 C C . ILE A 1 104 ? 6.723 -9.690 -5.532 1.00 88.12 104 ILE A C 1
ATOM 819 O O . ILE A 1 104 ? 6.279 -10.798 -5.247 1.00 88.12 104 ILE A O 1
ATOM 823 N N . MET A 1 105 ? 7.842 -9.545 -6.247 1.00 85.06 105 MET A N 1
ATOM 824 C CA . MET A 1 105 ? 8.613 -10.669 -6.787 1.00 85.06 105 MET A CA 1
ATOM 825 C C . MET A 1 105 ? 9.405 -11.440 -5.730 1.00 85.06 105 MET A C 1
ATOM 827 O O . MET A 1 105 ? 9.896 -12.520 -6.040 1.00 85.06 105 MET A O 1
ATOM 831 N N . SER A 1 106 ? 9.515 -10.943 -4.493 1.00 81.00 106 SER A N 1
ATOM 832 C CA . SER A 1 106 ? 10.152 -11.689 -3.400 1.00 81.00 106 SER A CA 1
ATOM 833 C C . SER A 1 106 ? 9.383 -12.960 -3.003 1.00 81.00 106 SER A C 1
ATOM 835 O O . SER A 1 106 ? 9.836 -13.685 -2.124 1.00 81.00 106 SER A O 1
ATOM 837 N N . GLY A 1 107 ? 8.212 -13.222 -3.603 1.00 75.38 107 GLY A N 1
ATOM 838 C CA . GLY A 1 107 ? 7.355 -14.369 -3.287 1.00 75.38 107 GLY A CA 1
ATOM 839 C C . GLY A 1 107 ? 6.648 -14.244 -1.935 1.00 75.38 107 GLY A C 1
ATOM 840 O O . GLY A 1 107 ? 5.850 -15.101 -1.566 1.00 75.38 107 GLY A O 1
ATOM 841 N N . CYS A 1 108 ? 6.905 -13.161 -1.201 1.00 79.69 108 CYS A N 1
ATOM 842 C CA . CYS A 1 108 ? 6.359 -12.917 0.118 1.00 79.69 108 CYS A CA 1
ATOM 843 C C . CYS A 1 108 ? 5.113 -12.029 0.002 1.00 79.69 108 CYS A C 1
ATOM 845 O O . CYS A 1 108 ? 5.205 -10.820 -0.214 1.00 79.69 108 CYS A O 1
ATOM 847 N N . VAL A 1 109 ? 3.929 -12.632 0.133 1.00 76.19 109 VAL A N 1
ATOM 848 C CA . VAL A 1 109 ? 2.640 -11.925 0.011 1.00 76.19 109 VAL A CA 1
ATOM 849 C C . VAL A 1 109 ? 2.501 -10.806 1.052 1.00 76.19 109 VAL A C 1
ATOM 851 O O . VAL A 1 109 ? 1.893 -9.775 0.763 1.00 76.19 109 VAL A O 1
ATOM 854 N N . THR A 1 110 ? 3.107 -10.961 2.234 1.00 82.25 110 THR A N 1
ATOM 855 C CA . THR A 1 110 ? 3.116 -9.925 3.278 1.00 82.25 110 THR A CA 1
ATOM 856 C C . THR A 1 110 ? 3.837 -8.663 2.816 1.00 82.25 110 THR A C 1
ATOM 858 O O . THR A 1 110 ? 3.302 -7.576 3.002 1.00 82.25 110 THR A O 1
ATOM 861 N N . ASN A 1 111 ? 4.961 -8.784 2.102 1.00 82.38 111 ASN A N 1
ATOM 862 C CA . ASN A 1 111 ? 5.690 -7.621 1.583 1.00 82.38 111 ASN A CA 1
ATOM 863 C C . ASN A 1 111 ? 4.859 -6.855 0.545 1.00 82.38 111 ASN A C 1
ATOM 865 O O . ASN A 1 111 ? 4.898 -5.630 0.498 1.00 82.38 111 ASN A O 1
ATOM 869 N N . ALA A 1 112 ? 4.081 -7.561 -0.283 1.00 86.75 112 ALA A N 1
ATOM 870 C CA . ALA A 1 112 ? 3.172 -6.923 -1.234 1.00 86.75 112 ALA A CA 1
ATOM 871 C C . ALA A 1 112 ? 2.008 -6.202 -0.531 1.00 86.75 112 ALA A C 1
ATOM 873 O O . ALA A 1 112 ? 1.587 -5.137 -0.979 1.00 86.75 112 ALA A O 1
ATOM 874 N N . PHE A 1 113 ? 1.500 -6.760 0.571 1.00 88.19 113 PHE A N 1
ATOM 875 C CA . PHE A 1 113 ? 0.460 -6.130 1.384 1.00 88.19 113 PHE A CA 1
ATOM 876 C C . PHE A 1 113 ? 0.973 -4.872 2.101 1.00 88.19 113 PHE A C 1
ATOM 878 O O . PHE A 1 113 ? 0.293 -3.847 2.093 1.00 88.19 113 PHE A O 1
ATOM 885 N N . GLU A 1 114 ? 2.194 -4.916 2.635 1.00 91.12 114 GLU A N 1
ATOM 886 C CA . GLU A 1 114 ? 2.850 -3.783 3.303 1.00 91.12 114 GLU A CA 1
ATOM 887 C C . GLU A 1 114 ? 3.100 -2.587 2.367 1.00 91.12 114 GLU A C 1
ATOM 889 O O . GLU A 1 114 ? 3.166 -1.451 2.832 1.00 91.12 114 GLU A O 1
ATOM 894 N N . LEU A 1 115 ? 3.173 -2.804 1.045 1.00 91.81 115 LEU A N 1
ATOM 895 C CA . LEU A 1 115 ? 3.212 -1.711 0.060 1.00 91.81 115 LEU A CA 1
ATOM 896 C C . LEU A 1 115 ? 1.901 -0.915 -0.012 1.00 91.81 115 LEU A C 1
ATOM 898 O O . LEU A 1 115 ? 1.914 0.236 -0.447 1.00 91.81 115 LEU A O 1
ATOM 902 N N . ILE A 1 116 ? 0.771 -1.544 0.325 1.00 93.75 116 ILE A N 1
ATOM 903 C CA . ILE A 1 116 ? -0.569 -0.947 0.241 1.00 93.75 116 ILE A CA 1
ATOM 904 C C . ILE A 1 116 ? -0.973 -0.396 1.607 1.00 93.75 116 ILE A C 1
ATOM 906 O O . ILE A 1 116 ? -1.485 0.719 1.698 1.00 93.75 116 ILE A O 1
ATOM 910 N N . ILE A 1 117 ? -0.754 -1.185 2.660 1.00 94.75 117 ILE A N 1
ATOM 911 C CA . ILE A 1 117 ? -1.091 -0.846 4.040 1.00 94.75 117 ILE A CA 1
ATOM 912 C C . ILE A 1 117 ? 0.198 -0.836 4.850 1.00 94.75 117 ILE A C 1
ATOM 914 O O . ILE A 1 117 ? 0.662 -1.874 5.323 1.00 94.75 117 ILE A O 1
ATOM 918 N N . ASP A 1 118 ? 0.769 0.353 5.006 1.00 93.81 118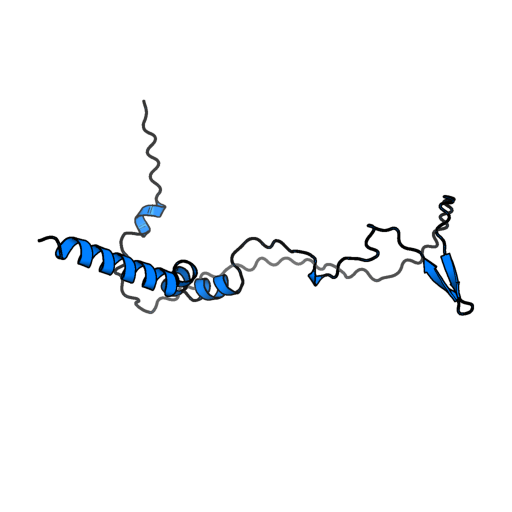 ASP A N 1
ATOM 919 C CA . ASP A 1 118 ? 1.989 0.520 5.778 1.00 93.81 118 ASP A CA 1
ATOM 920 C C . ASP A 1 118 ? 1.736 0.420 7.296 1.00 93.81 118 ASP A C 1
ATOM 922 O O . ASP A 1 118 ? 0.607 0.352 7.805 1.00 93.81 118 ASP A O 1
ATOM 926 N N . SER A 1 119 ? 2.833 0.422 8.049 1.00 95.00 119 SER A N 1
ATOM 927 C CA . SER A 1 119 ? 2.793 0.364 9.508 1.00 95.00 119 SER A CA 1
ATOM 928 C C . SER A 1 119 ? 2.106 1.581 10.134 1.00 95.00 119 SER A C 1
ATOM 930 O O . SER A 1 119 ? 1.526 1.455 11.215 1.00 95.00 119 SER A O 1
ATOM 932 N N . HIS A 1 120 ? 2.123 2.742 9.473 1.00 97.31 120 HIS A N 1
ATOM 933 C CA . HIS A 1 120 ? 1.472 3.955 9.957 1.00 97.31 120 HIS A CA 1
ATOM 934 C C . HIS A 1 120 ? -0.051 3.840 9.867 1.00 97.31 120 HIS A C 1
ATOM 936 O O . HIS A 1 120 ? -0.737 4.126 10.850 1.00 97.31 120 HIS A O 1
ATOM 942 N N . ILE A 1 121 ? -0.577 3.361 8.739 1.00 97.81 121 ILE A N 1
ATOM 943 C CA . ILE A 1 121 ? -2.001 3.081 8.539 1.00 97.81 121 ILE A CA 1
ATOM 944 C C . ILE A 1 121 ? -2.454 2.014 9.537 1.00 97.81 121 ILE A C 1
ATOM 946 O O . ILE A 1 121 ? -3.452 2.207 10.233 1.00 97.81 121 ILE A O 1
ATOM 950 N N . MET A 1 122 ? -1.698 0.920 9.670 1.00 97.12 122 MET A N 1
ATOM 951 C CA . MET A 1 122 ? -2.029 -0.148 10.618 1.00 97.12 122 MET A CA 1
ATOM 952 C C . MET A 1 122 ? -2.058 0.359 12.067 1.00 97.12 122 MET A C 1
ATOM 954 O O . MET A 1 122 ? -2.987 0.065 12.826 1.00 97.12 122 MET A O 1
ATOM 958 N N . LYS A 1 123 ? -1.067 1.171 12.449 1.00 98.00 123 LYS A N 1
ATOM 959 C CA . LYS A 1 123 ? -1.015 1.817 13.763 1.00 98.00 123 LYS A CA 1
ATOM 960 C C . LYS A 1 123 ? -2.225 2.723 13.986 1.00 98.00 123 LYS A C 1
ATOM 962 O O . LYS A 1 123 ? -2.839 2.649 15.047 1.00 98.00 123 LYS A O 1
ATOM 967 N N . HIS A 1 124 ? -2.593 3.525 12.992 1.00 98.44 124 HIS A N 1
ATOM 968 C CA . HIS A 1 124 ? -3.742 4.418 13.087 1.00 98.44 124 HIS A CA 1
ATOM 969 C C . HIS A 1 124 ? -5.056 3.646 13.275 1.00 98.44 124 HIS A C 1
ATOM 971 O O . HIS A 1 124 ? -5.836 3.969 14.171 1.00 98.44 124 HIS A O 1
ATOM 977 N N . ILE A 1 125 ? -5.264 2.569 12.507 1.00 98.31 125 ILE A N 1
ATOM 978 C CA . ILE A 1 125 ? -6.428 1.680 12.658 1.00 98.31 125 ILE A CA 1
ATOM 979 C C . ILE A 1 125 ? -6.510 1.150 14.091 1.00 98.31 125 ILE A C 1
ATOM 981 O O . ILE A 1 125 ? -7.577 1.201 14.710 1.00 98.31 125 ILE A O 1
ATOM 985 N N . LYS A 1 126 ? -5.385 0.680 14.640 1.00 98.38 126 LYS A N 1
ATOM 986 C CA . LYS A 1 126 ? -5.317 0.184 16.017 1.00 98.38 126 LYS A CA 1
ATOM 987 C C . LYS A 1 126 ? -5.697 1.268 17.028 1.00 98.38 126 LYS A C 1
ATOM 989 O O . LYS A 1 126 ? -6.580 1.042 17.851 1.00 98.38 126 LYS A O 1
ATOM 994 N N . GLU A 1 127 ? -5.072 2.441 16.958 1.00 98.44 127 GLU A N 1
ATOM 995 C CA . GLU A 1 127 ? -5.316 3.544 17.897 1.00 98.44 127 GLU A CA 1
ATOM 996 C C . GLU A 1 127 ? -6.781 3.999 17.888 1.00 98.44 127 GLU A C 1
ATOM 998 O O . GLU A 1 127 ? -7.383 4.161 18.954 1.00 98.44 127 GLU A O 1
ATOM 1003 N N . CYS A 1 128 ? -7.376 4.144 16.701 1.00 98.50 128 CYS A N 1
ATOM 1004 C CA . CYS A 1 128 ? -8.788 4.487 16.548 1.00 98.50 128 CYS A CA 1
ATOM 1005 C C . CYS A 1 128 ? -9.710 3.397 17.106 1.00 98.50 128 CYS A C 1
ATOM 1007 O O . CYS A 1 128 ? -10.657 3.708 17.828 1.00 98.50 128 CYS A O 1
ATOM 1009 N N . THR A 1 129 ? -9.414 2.126 16.821 1.00 98.44 129 THR A N 1
ATOM 1010 C CA . THR A 1 129 ? -10.205 0.988 17.316 1.00 98.44 129 THR A CA 1
ATOM 1011 C C . THR A 1 129 ? -10.189 0.933 18.841 1.00 98.44 129 THR A C 1
ATOM 1013 O O . THR A 1 129 ? -11.232 0.797 19.479 1.00 98.44 129 THR A O 1
ATOM 1016 N N . GLU A 1 130 ? -9.016 1.096 19.449 1.00 97.69 130 GLU A N 1
ATOM 1017 C CA . GLU A 1 130 ? -8.889 1.118 20.903 1.00 97.69 130 GLU A CA 1
ATOM 1018 C C . GLU A 1 130 ? -9.572 2.337 21.536 1.00 97.69 130 GLU A C 1
ATOM 1020 O O . GLU A 1 130 ? -10.173 2.226 22.607 1.00 97.69 130 GLU A O 1
ATOM 1025 N N 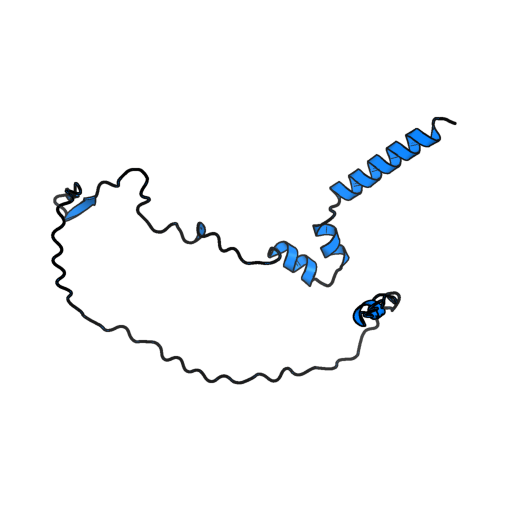. ALA A 1 131 ? -9.465 3.512 20.910 1.00 97.19 131 ALA A N 1
ATOM 1026 C CA . ALA A 1 131 ? -10.127 4.719 21.391 1.00 97.19 131 ALA A CA 1
ATOM 1027 C C . ALA A 1 131 ? -11.650 4.546 21.404 1.00 97.19 131 ALA A C 1
ATOM 1029 O O . ALA A 1 131 ? -12.289 4.881 22.404 1.00 97.19 131 ALA A O 1
ATOM 1030 N N . GLU A 1 132 ? -12.206 3.960 20.347 1.00 97.69 132 GLU A N 1
ATOM 1031 C CA . GLU A 1 132 ? -13.636 3.698 20.243 1.00 97.69 132 GLU A CA 1
ATOM 1032 C C . GLU A 1 132 ? -14.097 2.627 21.239 1.00 97.69 132 GLU A C 1
ATOM 1034 O O . GLU A 1 132 ? -15.078 2.835 21.953 1.00 97.69 132 GLU A O 1
ATOM 1039 N N . ALA A 1 133 ? -13.343 1.536 21.394 1.00 97.06 133 ALA A N 1
ATOM 1040 C CA . ALA A 1 133 ? -13.633 0.517 22.404 1.00 97.06 133 ALA A CA 1
ATOM 1041 C C . ALA A 1 133 ? -13.660 1.111 23.824 1.00 97.06 133 ALA A C 1
ATOM 1043 O O . ALA A 1 133 ? -14.586 0.855 24.594 1.00 97.06 133 ALA A O 1
ATOM 1044 N N . ARG A 1 134 ? -12.689 1.973 24.162 1.00 95.94 134 ARG A N 1
ATOM 1045 C CA . ARG A 1 134 ? -12.667 2.690 25.448 1.00 95.94 134 ARG A CA 1
ATOM 1046 C C . ARG A 1 134 ? -13.856 3.632 25.609 1.00 95.94 134 ARG A C 1
ATOM 1048 O O . ARG A 1 134 ? -14.343 3.781 26.725 1.00 95.94 134 ARG A O 1
ATOM 1055 N N . ARG A 1 135 ? -14.294 4.295 24.536 1.00 95.12 135 ARG A N 1
ATOM 1056 C CA . ARG A 1 135 ? -15.463 5.181 24.565 1.00 95.12 135 ARG A CA 1
ATOM 1057 C C . ARG A 1 135 ? -16.732 4.392 24.872 1.00 95.12 135 ARG A C 1
ATOM 1059 O O . ARG A 1 135 ? -17.522 4.855 25.683 1.00 95.12 135 ARG A O 1
ATOM 1066 N N . VAL A 1 136 ? -16.916 3.228 24.249 1.00 95.06 136 VAL A N 1
ATOM 1067 C CA . VAL A 1 136 ? -18.093 2.368 24.451 1.00 95.06 136 VAL A CA 1
ATOM 1068 C C . VAL A 1 136 ? -18.122 1.793 25.868 1.00 95.06 136 VAL A C 1
ATOM 1070 O O . VAL A 1 136 ? -19.131 1.936 26.545 1.00 95.06 136 VAL A O 1
ATOM 1073 N N . LEU A 1 137 ? -17.005 1.235 26.346 1.00 92.81 137 LEU A N 1
ATOM 1074 C CA . LEU A 1 137 ? -16.925 0.562 27.653 1.00 92.81 137 LEU A CA 1
ATOM 1075 C C . LEU A 1 137 ? -17.007 1.498 28.871 1.00 92.81 137 LEU A C 1
ATOM 1077 O O . LEU A 1 137 ? -17.220 1.028 29.979 1.00 92.81 137 LEU A O 1
ATOM 1081 N N . LYS A 1 138 ? -16.777 2.806 28.704 1.00 79.25 138 LYS A N 1
ATOM 1082 C CA . LYS A 1 138 ? -16.843 3.792 29.801 1.00 79.25 138 LYS A CA 1
ATOM 1083 C C . LYS A 1 138 ? -18.242 4.375 30.031 1.00 79.25 138 LYS A C 1
ATOM 1085 O O . LYS A 1 138 ? -18.383 5.216 30.913 1.00 79.25 138 LYS A O 1
ATOM 1090 N N . ASN A 1 139 ? -19.231 3.995 29.222 1.00 61.38 139 ASN A N 1
ATOM 1091 C CA . ASN A 1 139 ? -20.611 4.475 29.349 1.00 61.38 139 ASN A CA 1
ATOM 1092 C C . ASN A 1 139 ? -21.547 3.462 30.045 1.00 61.38 139 ASN A C 1
ATOM 1094 O O . ASN A 1 139 ? -22.756 3.688 30.026 1.00 61.38 139 ASN A O 1
ATOM 1098 N N . ASP A 1 140 ? -20.997 2.397 30.641 1.00 51.56 140 ASP A N 1
ATOM 1099 C CA . ASP A 1 140 ? -21.675 1.472 31.569 1.00 51.56 140 ASP A CA 1
ATOM 1100 C C . ASP A 1 140 ? -21.300 1.806 33.026 1.00 51.56 140 ASP A C 1
ATOM 1102 O O . ASP A 1 140 ? -22.164 1.639 33.918 1.00 51.56 140 ASP A O 1
#

Sequence (140 aa):
MSRNRRYNKKLTKITNINEDCSEGSSEEEQYELGESEDSSEYPESTETGEMEGSSDSEEENFVNMRPDGTRWVKLQAGKSAGRPPVHMIFKDIPGPTGYAKRNIMSGCVTNAFELIIDSHIMKHIKECTEAEARRVLKND

pLDDT: mean 70.06, std 17.87, range [36.56, 98.5]

Secondary structure (DSSP, 8-state):
--------GGGGGGS-----------------------------------------------EEE-TTS-EEEPPPTT---SPPPGGGS-----S--HHHHHHHHTS-HHHHHHTTS-HHHHHHHHHHHHHHHHHHHTT-

Organism: NCBI:txid1348599

Foldseek 3Di:
DDDPPDDDPVVVVPPDPPDDPDDDDDDDPDDPDDDDPDPPDDDDDDDDDDDPDDDDDPPPQPWDADPVRDTDTDDDPPDPPDDDPPVPPPPPDDDDDPVLCVQVVVVDVVSNVCVVQPPVNVVVVVVVVVVVVVVVVVVD